Protein AF-A0A8H7E501-F1 (afdb_monomer)

Solvent-accessible surface area (backbone atoms only — not comparable to full-atom values): 10095 Å² total; per-residue (Å²): 112,70,67,60,55,50,52,52,50,52,52,52,52,52,50,51,56,67,77,44,77,88,58,96,78,84,84,88,79,80,85,79,79,58,96,51,100,86,39,60,96,43,70,67,56,46,52,52,51,50,52,51,56,36,49,76,68,72,47,93,68,91,83,81,90,66,95,44,80,84,51,42,66,57,53,50,50,54,52,53,62,69,65,46,71,78,69,69,80,71,78,74,58,55,73,66,29,55,49,50,15,56,74,25,37,36,88,80,77,46,54,47,52,74,65,56,17,48,54,48,50,74,75,28,95,40,73,65,56,45,55,54,22,55,75,33,75,71,30,44,55,51,40,54,73,76,38,58,65,68,62,33,48,37,32,31,48,37,70,65,65,72,67,82,128

Mean predicted aligned error: 17.43 Å

pLDDT: mean 75.04, std 12.48, range [37.69, 91.38]

Organism: NCBI:txid364733

Secondary structure (DSSP, 8-state):
-HHHHHHHHHHHHHHHHHHTTTS-----------SSTTS-SSHHHHHHHHHHHHHHTT--------SSGGGHHHHHHHHHHHHS----------HHHHHHHHTT-PTTT-PPPHHHHHHHHHH-SSHHHHHHHTTSHHHHHHHHHHS-HHHHHHHHHHHHH----

Structure (mmCIF, N/CA/C/O backbone):
data_AF-A0A8H7E501-F1
#
_entry.id   AF-A0A8H7E501-F1
#
loop_
_atom_site.group_PDB
_atom_site.id
_atom_site.type_symbol
_atom_site.label_atom_id
_atom_site.label_alt_id
_atom_site.label_comp_id
_atom_site.label_asym_id
_atom_site.label_entity_id
_atom_site.label_seq_id
_atom_site.pdbx_PDB_ins_code
_atom_site.Cartn_x
_atom_site.Cartn_y
_atom_site.Cartn_z
_atom_site.occupancy
_atom_site.B_iso_or_equiv
_atom_site.auth_seq_id
_atom_site.auth_comp_id
_atom_site.auth_asym_id
_atom_site.auth_atom_id
_atom_site.pdbx_PDB_model_num
ATOM 1 N N . MET A 1 1 ? 24.708 -9.394 -32.533 1.00 51.06 1 MET A N 1
ATOM 2 C CA . MET A 1 1 ? 25.290 -9.504 -31.175 1.00 51.06 1 MET A CA 1
ATOM 3 C C . MET A 1 1 ? 24.328 -8.928 -30.141 1.00 51.06 1 MET A C 1
ATOM 5 O O . MET A 1 1 ? 23.917 -9.674 -29.268 1.00 51.06 1 MET A O 1
ATOM 9 N N . VAL A 1 2 ? 23.849 -7.694 -30.341 1.00 61.75 2 VAL A N 1
ATOM 10 C CA . VAL A 1 2 ? 22.847 -7.016 -29.487 1.00 61.75 2 VAL A CA 1
ATOM 11 C C . VAL A 1 2 ? 21.556 -7.826 -29.260 1.00 61.75 2 VAL A C 1
ATOM 13 O O . VAL A 1 2 ? 21.086 -7.927 -28.133 1.00 61.75 2 VAL A O 1
ATOM 16 N N . GLU A 1 3 ? 20.998 -8.475 -30.290 1.00 63.66 3 GLU A N 1
ATOM 17 C CA . GLU A 1 3 ? 19.767 -9.279 -30.136 1.00 63.66 3 GLU A 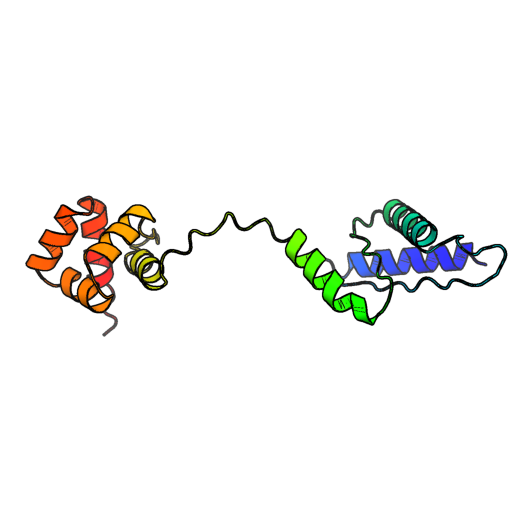CA 1
ATOM 18 C C . GLU A 1 3 ? 19.945 -10.519 -29.246 1.00 63.66 3 GLU A C 1
ATOM 20 O O . GLU A 1 3 ? 19.039 -10.881 -28.495 1.00 63.66 3 GLU A O 1
ATOM 25 N N . ALA A 1 4 ? 21.118 -11.159 -29.295 1.00 66.19 4 ALA A N 1
ATOM 26 C CA . ALA A 1 4 ? 21.410 -12.330 -28.470 1.00 66.19 4 ALA A CA 1
ATOM 27 C C . ALA A 1 4 ? 21.560 -11.939 -26.990 1.00 66.19 4 ALA A C 1
ATOM 29 O O . ALA A 1 4 ? 21.036 -12.624 -26.114 1.00 66.19 4 ALA A O 1
ATOM 30 N N . GLU A 1 5 ? 22.204 -10.801 -26.717 1.00 72.56 5 GLU A N 1
ATOM 31 C CA . GLU A 1 5 ? 22.353 -10.239 -25.367 1.00 72.56 5 GLU A CA 1
ATOM 32 C C . GLU A 1 5 ? 21.012 -9.770 -24.783 1.00 72.56 5 GLU A C 1
ATOM 34 O O . GLU A 1 5 ? 20.724 -9.993 -23.602 1.00 72.56 5 GLU A O 1
ATOM 39 N N . LEU A 1 6 ? 20.149 -9.179 -25.618 1.00 75.38 6 LEU A N 1
ATOM 40 C CA . LEU A 1 6 ? 18.791 -8.806 -25.228 1.00 75.38 6 LEU A CA 1
ATOM 41 C C . LEU A 1 6 ? 17.950 -10.047 -24.899 1.00 75.38 6 LEU A C 1
ATOM 43 O O . LEU A 1 6 ? 17.238 -10.057 -23.894 1.00 75.38 6 LEU A O 1
ATOM 47 N N . SER A 1 7 ? 18.051 -11.104 -25.710 1.00 78.94 7 SER A N 1
ATOM 48 C CA . SER A 1 7 ? 17.345 -12.368 -25.476 1.00 78.94 7 SER A CA 1
ATOM 49 C C . SER A 1 7 ? 17.788 -13.049 -24.177 1.00 78.94 7 SER A C 1
ATOM 51 O O . SER A 1 7 ? 16.938 -13.520 -23.419 1.00 78.94 7 SER A O 1
ATOM 53 N N . ASP A 1 8 ? 19.092 -13.080 -23.889 1.00 81.75 8 ASP A N 1
ATOM 54 C CA . ASP A 1 8 ? 19.619 -13.624 -22.630 1.00 81.75 8 ASP A CA 1
ATOM 55 C C . ASP A 1 8 ? 19.133 -12.810 -21.421 1.00 81.75 8 ASP A C 1
ATOM 57 O O . ASP A 1 8 ? 18.640 -13.357 -20.432 1.00 81.75 8 ASP A O 1
ATOM 61 N N . THR A 1 9 ? 19.162 -11.480 -21.531 1.00 81.31 9 THR A N 1
ATOM 62 C CA . THR A 1 9 ? 18.675 -10.580 -20.478 1.00 81.31 9 THR A CA 1
ATOM 63 C C . THR A 1 9 ? 17.183 -10.786 -20.206 1.00 81.31 9 THR A C 1
ATOM 65 O O . THR A 1 9 ? 16.785 -10.910 -19.045 1.00 81.31 9 THR A O 1
ATOM 68 N N . LYS A 1 10 ? 16.358 -10.900 -21.256 1.00 82.75 10 LYS A N 1
ATOM 69 C CA . LYS A 1 10 ? 14.926 -11.222 -21.141 1.00 82.75 10 LYS A CA 1
ATOM 70 C C . LYS A 1 10 ? 14.716 -12.539 -20.381 1.00 82.75 10 LYS A C 1
ATOM 72 O O . LYS A 1 10 ? 13.960 -12.561 -19.407 1.00 82.75 10 LYS A O 1
ATOM 77 N N . ALA A 1 11 ? 15.440 -13.598 -20.752 1.00 82.25 11 ALA A N 1
ATOM 78 C CA . ALA A 1 11 ? 15.344 -14.904 -20.098 1.00 82.25 11 ALA A CA 1
ATOM 79 C C . ALA A 1 11 ? 15.739 -14.847 -18.611 1.00 82.25 11 ALA A C 1
ATOM 81 O O . ALA A 1 11 ? 15.062 -15.429 -17.760 1.00 82.25 11 ALA A O 1
ATOM 82 N N . ARG A 1 12 ? 16.792 -14.094 -18.270 1.00 82.00 12 ARG A N 1
ATOM 83 C CA . ARG A 1 12 ? 17.243 -13.905 -16.882 1.00 82.00 12 ARG A CA 1
ATOM 84 C C . ARG A 1 12 ? 16.207 -13.185 -16.021 1.00 82.00 12 ARG A C 1
ATOM 86 O O . ARG A 1 12 ? 15.974 -13.604 -14.888 1.00 82.00 12 ARG A O 1
ATOM 93 N N . ILE A 1 13 ? 15.565 -12.138 -16.545 1.00 82.19 13 ILE A N 1
ATOM 94 C CA . ILE A 1 13 ? 14.516 -11.403 -15.820 1.00 82.19 13 ILE A CA 1
ATOM 95 C C . ILE A 1 13 ? 13.280 -12.294 -15.630 1.00 82.19 13 ILE A C 1
ATOM 97 O O . ILE A 1 13 ? 12.762 -12.383 -14.516 1.00 82.19 13 ILE A O 1
ATOM 101 N N . GLN A 1 14 ? 12.842 -13.010 -16.671 1.00 82.00 14 GLN A N 1
ATOM 102 C CA . GLN A 1 14 ? 11.726 -13.959 -16.566 1.00 82.00 14 GLN A CA 1
ATOM 103 C C . GLN A 1 14 ? 11.999 -15.046 -15.524 1.00 82.00 14 GLN A C 1
ATOM 105 O O . GLN A 1 14 ? 11.141 -15.332 -14.687 1.00 82.00 14 GLN A O 1
ATOM 110 N N . HIS A 1 15 ? 13.205 -15.618 -15.534 1.00 82.94 15 HIS A N 1
ATOM 111 C CA . HIS A 1 15 ? 13.614 -16.615 -14.552 1.00 82.94 15 HIS A CA 1
ATOM 112 C C . HIS A 1 15 ? 13.607 -16.045 -13.127 1.00 82.94 15 HIS A C 1
ATOM 114 O O . HIS A 1 15 ? 13.049 -16.666 -12.222 1.00 82.94 15 HIS A O 1
ATOM 120 N N . PHE A 1 16 ? 14.161 -14.845 -12.929 1.00 82.38 16 PHE A N 1
ATOM 121 C CA . PHE A 1 16 ? 14.170 -14.177 -11.628 1.00 82.38 16 PHE A CA 1
ATOM 122 C C . PHE A 1 16 ? 12.751 -13.979 -11.080 1.00 82.38 16 PHE A C 1
ATOM 124 O O . PHE A 1 16 ? 12.472 -14.381 -9.951 1.00 82.38 16 PHE A O 1
ATOM 131 N N . VAL A 1 17 ? 11.836 -13.436 -11.890 1.00 78.38 17 VAL A N 1
ATOM 132 C CA . VAL A 1 17 ? 10.437 -13.213 -11.488 1.00 78.38 17 VAL A CA 1
ATOM 133 C C . VAL A 1 17 ? 9.715 -14.535 -11.201 1.00 78.38 17 VAL A C 1
ATOM 135 O O . VAL A 1 17 ? 8.964 -14.626 -10.231 1.00 78.38 17 VAL A O 1
ATOM 138 N N . ALA A 1 18 ? 9.965 -15.584 -11.991 1.00 78.69 18 ALA A N 1
ATOM 139 C CA . ALA A 1 18 ? 9.334 -16.890 -11.802 1.00 78.69 18 ALA A CA 1
ATOM 140 C C . ALA A 1 18 ? 9.766 -17.589 -10.501 1.00 78.69 18 ALA A C 1
ATOM 142 O O . ALA A 1 18 ? 8.930 -18.201 -9.837 1.00 78.69 18 ALA A O 1
ATOM 143 N N . VAL A 1 19 ? 11.047 -17.489 -10.130 1.00 80.00 19 VAL A N 1
ATOM 144 C CA . VAL A 1 19 ? 11.613 -18.127 -8.925 1.00 80.00 19 VAL A CA 1
ATOM 145 C C . VAL A 1 1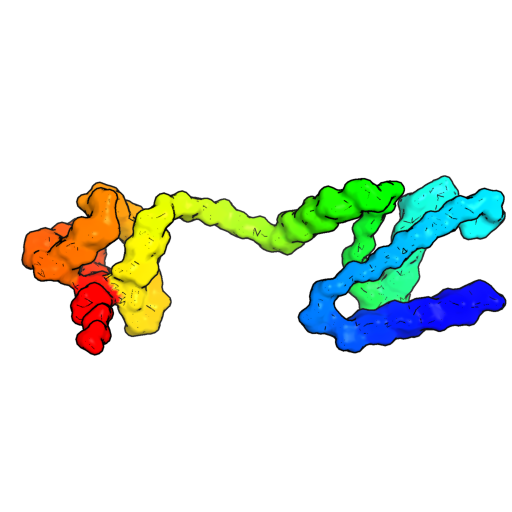9 ? 11.220 -17.391 -7.642 1.00 80.00 19 VAL A C 1
ATOM 147 O O . VAL A 1 19 ? 11.186 -17.986 -6.567 1.00 80.00 19 VAL A O 1
ATOM 150 N N . LYS A 1 20 ? 10.929 -16.093 -7.731 1.00 74.94 20 LYS A N 1
ATOM 151 C CA . LYS A 1 20 ? 10.827 -15.199 -6.574 1.00 74.94 20 LYS A CA 1
ATOM 152 C C . LYS A 1 20 ? 9.418 -14.675 -6.275 1.00 74.94 20 LYS A C 1
ATOM 154 O O . LYS A 1 20 ? 9.267 -13.647 -5.624 1.00 74.94 20 LYS A O 1
ATOM 159 N N . LYS A 1 21 ? 8.384 -15.404 -6.704 1.00 63.56 21 LYS A N 1
ATOM 160 C CA . LYS A 1 21 ? 6.966 -14.997 -6.622 1.00 63.56 21 LYS A CA 1
ATOM 161 C C . LYS A 1 21 ? 6.453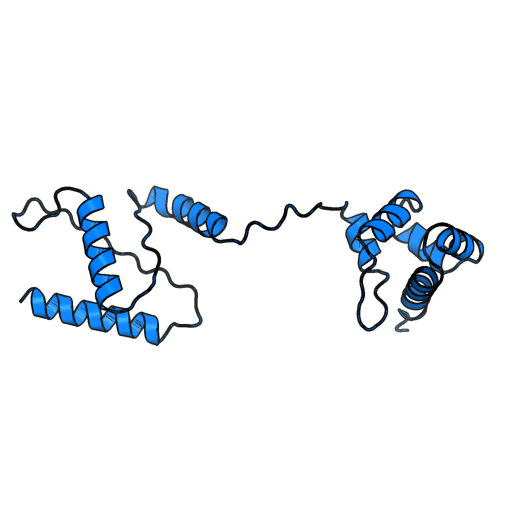 -14.575 -5.235 1.00 63.56 21 LYS A C 1
ATOM 163 O O . LYS A 1 21 ? 5.451 -13.875 -5.175 1.00 63.56 21 LYS A O 1
ATOM 168 N N . GLU A 1 22 ? 7.103 -14.984 -4.147 1.00 60.75 22 GLU A N 1
ATOM 169 C CA . GLU A 1 22 ? 6.604 -14.796 -2.771 1.00 60.75 22 GLU A CA 1
ATOM 170 C C . GLU A 1 22 ? 7.350 -13.718 -1.966 1.00 60.75 22 GLU A C 1
ATOM 172 O O . GLU A 1 22 ? 7.071 -13.515 -0.787 1.00 60.75 22 GLU A O 1
ATOM 177 N N . GLN A 1 23 ? 8.309 -13.016 -2.571 1.00 65.06 23 GLN A N 1
ATOM 178 C CA . GLN A 1 23 ? 9.140 -12.025 -1.886 1.00 65.06 23 GLN A CA 1
ATOM 179 C C . GLN A 1 23 ? 9.060 -10.660 -2.582 1.00 65.06 23 GLN A C 1
ATOM 181 O O . GLN A 1 23 ? 8.989 -10.562 -3.808 1.00 65.06 23 GLN A O 1
ATOM 186 N N . HIS A 1 24 ? 9.099 -9.581 -1.795 1.00 71.31 24 HIS A N 1
ATOM 187 C CA . HIS A 1 24 ? 9.188 -8.225 -2.333 1.00 71.31 24 HIS A CA 1
ATOM 188 C C . HIS A 1 24 ? 10.592 -7.989 -2.898 1.00 71.31 24 HIS A C 1
ATOM 190 O O . HIS A 1 24 ? 11.571 -7.925 -2.153 1.00 71.31 24 HIS A O 1
ATOM 196 N N . HIS A 1 25 ? 10.688 -7.850 -4.219 1.00 72.38 25 HIS A N 1
ATOM 197 C CA . HIS A 1 25 ? 11.946 -7.593 -4.910 1.00 72.38 25 HIS A CA 1
ATOM 198 C C . HIS A 1 25 ? 11.881 -6.323 -5.740 1.00 72.38 25 HIS A C 1
ATOM 200 O O . HIS A 1 25 ? 10.868 -6.018 -6.364 1.00 72.38 25 HIS A O 1
ATOM 206 N N . VAL A 1 26 ? 13.009 -5.622 -5.778 1.00 76.38 26 VAL A N 1
ATOM 207 C CA . VAL A 1 26 ? 13.224 -4.465 -6.641 1.00 76.38 26 VAL A CA 1
ATOM 208 C C . VAL A 1 26 ? 14.330 -4.826 -7.623 1.00 76.38 26 VAL A C 1
ATOM 210 O O . VAL A 1 26 ? 15.403 -5.271 -7.215 1.00 76.38 26 VAL A O 1
ATOM 213 N N . ILE A 1 27 ? 14.058 -4.653 -8.916 1.00 77.19 27 ILE A N 1
ATOM 214 C CA . ILE A 1 27 ? 15.071 -4.738 -9.967 1.00 77.19 27 ILE A CA 1
ATOM 215 C C . ILE A 1 27 ? 15.443 -3.306 -10.337 1.00 77.19 27 ILE A C 1
ATOM 217 O O . ILE A 1 27 ? 14.605 -2.556 -10.833 1.00 77.19 27 ILE A O 1
ATOM 221 N N . THR A 1 28 ? 16.698 -2.934 -10.100 1.00 77.94 28 THR A N 1
ATOM 222 C CA . THR A 1 28 ? 17.218 -1.622 -10.490 1.00 77.94 28 THR A CA 1
ATOM 223 C C . THR A 1 28 ? 17.898 -1.732 -11.845 1.00 77.94 28 THR A C 1
ATOM 225 O O . THR A 1 28 ? 18.840 -2.506 -12.011 1.00 77.94 28 THR A O 1
ATOM 228 N N . LEU A 1 29 ? 17.435 -0.937 -12.806 1.00 77.56 29 LEU A N 1
ATOM 229 C CA . LEU A 1 29 ? 18.023 -0.825 -14.136 1.00 77.56 29 LEU A CA 1
ATOM 230 C C . LEU A 1 29 ? 18.583 0.584 -14.299 1.00 77.56 29 LEU A C 1
ATOM 232 O O . LEU A 1 29 ? 17.888 1.566 -14.049 1.00 77.56 29 LEU A O 1
ATOM 236 N N . ILE A 1 30 ? 19.851 0.674 -14.689 1.00 75.56 30 ILE A N 1
ATOM 237 C CA . ILE A 1 30 ? 20.535 1.950 -14.892 1.00 75.56 30 ILE A CA 1
ATOM 238 C C . ILE A 1 30 ? 20.525 2.234 -16.385 1.00 75.56 30 ILE A C 1
ATOM 240 O O . ILE A 1 30 ? 21.101 1.476 -17.168 1.00 75.56 30 ILE A O 1
ATOM 244 N N . LEU A 1 31 ? 19.871 3.325 -16.776 1.00 73.62 31 LEU A N 1
ATOM 245 C CA . LEU A 1 31 ? 19.906 3.780 -18.155 1.00 73.62 31 LEU A CA 1
ATOM 246 C C . LEU A 1 31 ? 21.273 4.405 -18.431 1.00 73.62 31 LEU A C 1
ATOM 248 O O . LEU A 1 31 ? 21.603 5.466 -17.902 1.00 73.62 31 LEU A O 1
ATOM 252 N N . LYS A 1 32 ? 22.071 3.742 -19.264 1.00 69.56 32 LYS A N 1
ATOM 253 C CA . LYS A 1 32 ? 23.299 4.328 -19.789 1.00 69.56 32 LYS A CA 1
ATOM 254 C C . LYS A 1 32 ? 22.918 5.250 -20.947 1.00 69.56 32 LYS A C 1
ATOM 256 O O . LYS A 1 32 ? 22.493 4.775 -21.994 1.00 69.56 32 LYS A O 1
ATOM 261 N N . VAL A 1 33 ? 23.036 6.558 -20.744 1.00 62.94 33 VAL A N 1
ATOM 262 C CA . VAL A 1 33 ? 22.933 7.536 -21.833 1.00 62.94 33 VAL A CA 1
ATOM 263 C C . VAL A 1 33 ? 24.339 7.701 -22.398 1.00 62.94 33 VAL A C 1
ATOM 265 O O . VAL A 1 33 ? 25.147 8.453 -21.858 1.00 62.94 33 VAL A O 1
ATOM 268 N N . GLU A 1 34 ? 24.674 6.919 -23.420 1.00 60.81 34 GLU A N 1
ATOM 269 C CA . GLU A 1 34 ? 25.829 7.239 -24.262 1.00 60.81 34 GLU A CA 1
ATOM 270 C C . GLU A 1 34 ? 25.440 8.355 -25.245 1.00 60.81 34 GLU A C 1
ATOM 272 O O . GLU A 1 34 ? 24.268 8.686 -25.395 1.00 60.81 34 GLU A O 1
ATOM 277 N N . HIS A 1 35 ? 26.421 9.006 -25.866 1.00 55.19 35 HIS A N 1
ATOM 278 C CA . HIS A 1 35 ? 26.188 9.963 -26.955 1.00 55.19 35 HIS A CA 1
ATOM 279 C C . HIS A 1 35 ? 26.397 9.279 -28.319 1.00 55.19 35 HIS A C 1
ATOM 281 O O . HIS A 1 35 ? 26.957 9.875 -29.233 1.00 55.19 35 HIS A O 1
ATOM 287 N N . ASP A 1 36 ? 25.967 8.022 -28.446 1.00 56.38 36 ASP A N 1
ATOM 288 C CA . ASP A 1 36 ? 26.035 7.254 -29.695 1.00 56.38 36 ASP A CA 1
ATOM 289 C C . ASP A 1 36 ? 24.697 7.289 -30.451 1.00 56.38 36 ASP A C 1
ATOM 291 O O . ASP A 1 36 ? 23.646 7.562 -29.868 1.00 56.38 36 ASP A O 1
ATOM 295 N N . GLU A 1 37 ? 24.713 6.948 -31.744 1.00 56.53 37 GLU A N 1
ATOM 296 C CA . GLU A 1 37 ? 23.537 6.911 -32.642 1.00 56.53 37 GLU A CA 1
ATOM 297 C C . GLU A 1 37 ? 22.408 5.954 -32.189 1.00 56.53 37 GLU A C 1
ATOM 299 O O . GLU A 1 37 ? 21.328 5.939 -32.776 1.00 56.53 37 GLU A O 1
ATOM 304 N N . HIS A 1 38 ? 22.634 5.146 -31.149 1.00 58.44 38 HIS A N 1
ATOM 305 C CA . HIS A 1 38 ? 21.660 4.206 -30.572 1.00 58.44 38 HIS A CA 1
ATOM 306 C C . HIS A 1 38 ? 21.168 4.616 -29.180 1.00 58.44 38 HIS A C 1
ATOM 308 O O . HIS A 1 38 ? 20.593 3.809 -28.450 1.00 58.44 38 HIS A O 1
ATOM 314 N N . SER A 1 39 ? 21.408 5.866 -28.802 1.00 65.75 39 SER A N 1
ATOM 315 C CA . SER A 1 39 ? 21.062 6.378 -27.482 1.00 65.75 39 SER A CA 1
ATOM 316 C C . SER A 1 39 ? 19.658 6.965 -27.484 1.00 65.75 39 SER A C 1
ATOM 318 O O . SER A 1 39 ? 19.231 7.598 -28.448 1.00 65.75 39 SER A O 1
ATOM 320 N N . PHE A 1 40 ? 18.936 6.773 -26.383 1.00 70.88 40 PHE A N 1
ATOM 321 C CA . PHE A 1 40 ? 17.630 7.395 -26.197 1.00 70.88 40 PHE A CA 1
ATOM 322 C C . PHE A 1 40 ? 17.772 8.916 -26.116 1.00 70.88 40 PHE A C 1
ATOM 324 O O . PHE A 1 40 ? 18.689 9.425 -25.467 1.00 70.88 40 PHE A O 1
ATOM 331 N N . SER A 1 41 ? 16.841 9.649 -26.730 1.00 69.44 41 SER A N 1
ATOM 332 C CA . SER A 1 41 ? 16.872 11.116 -26.756 1.00 69.44 41 SER A CA 1
ATOM 333 C C . SER A 1 41 ? 16.700 11.737 -25.366 1.00 69.44 41 SER A C 1
ATOM 335 O O . SER A 1 41 ? 17.132 12.863 -25.120 1.00 69.44 41 SER A O 1
ATOM 337 N N . ASN A 1 42 ? 16.067 11.006 -24.444 1.00 72.00 42 ASN A N 1
ATOM 338 C CA . ASN A 1 42 ? 15.955 11.339 -23.030 1.00 72.00 42 ASN A CA 1
ATOM 339 C C . ASN A 1 42 ? 15.607 10.085 -22.200 1.00 72.00 42 ASN A C 1
ATOM 341 O O . ASN A 1 42 ? 15.269 9.027 -22.734 1.00 72.00 42 ASN A O 1
ATOM 345 N N . GLY A 1 43 ? 15.650 10.216 -20.869 1.00 73.25 43 GLY A N 1
ATOM 346 C CA . GLY A 1 43 ? 15.345 9.112 -19.956 1.00 73.25 43 GLY A CA 1
ATOM 347 C C . GLY A 1 43 ? 13.930 8.541 -20.099 1.00 73.25 43 GLY A C 1
ATOM 348 O O . GLY A 1 43 ? 13.751 7.333 -19.973 1.00 73.25 43 GLY A O 1
ATOM 349 N N . LEU A 1 44 ? 12.934 9.376 -20.416 1.00 75.81 44 LEU A N 1
ATOM 350 C CA . LEU A 1 44 ? 11.540 8.951 -20.580 1.00 75.81 44 LEU A CA 1
ATOM 351 C C . LEU A 1 44 ? 11.373 7.984 -21.758 1.00 75.81 44 LEU A C 1
ATOM 353 O O . LEU A 1 44 ? 10.649 6.995 -21.640 1.00 75.81 44 LEU A O 1
ATOM 357 N N . GLU A 1 45 ? 12.065 8.230 -22.868 1.00 80.06 45 GLU A N 1
ATOM 358 C CA . GLU A 1 45 ? 12.074 7.323 -24.018 1.00 80.06 45 GLU A CA 1
ATOM 359 C C . GLU A 1 45 ? 12.687 5.964 -23.645 1.00 80.06 45 GLU A C 1
ATOM 361 O O . GLU A 1 45 ? 12.090 4.921 -23.918 1.00 80.06 45 GLU A O 1
ATOM 366 N N . GLY A 1 46 ? 13.808 5.973 -22.914 1.00 79.69 46 GLY A N 1
ATOM 367 C CA . GLY A 1 46 ? 14.436 4.754 -22.397 1.00 79.69 46 GLY A CA 1
ATOM 368 C C . GLY A 1 46 ? 13.526 3.959 -21.454 1.00 79.69 46 GLY A C 1
ATOM 369 O O . GLY A 1 46 ? 13.399 2.741 -21.592 1.00 79.69 46 GLY A O 1
ATOM 370 N N . PHE A 1 47 ? 12.832 4.632 -20.530 1.00 80.00 47 PHE A N 1
ATOM 371 C CA . PHE A 1 47 ? 11.881 3.980 -19.621 1.00 80.00 47 PHE A CA 1
ATOM 372 C C . PHE A 1 47 ? 10.656 3.420 -20.353 1.00 80.00 47 PHE A C 1
ATOM 374 O O . PHE A 1 47 ? 10.207 2.319 -20.037 1.00 80.00 47 PHE A O 1
ATOM 381 N N . THR A 1 48 ? 10.145 4.128 -21.362 1.00 81.50 48 THR A N 1
ATOM 382 C CA . THR A 1 48 ? 9.004 3.670 -22.174 1.00 81.50 48 THR A CA 1
ATOM 383 C C . THR A 1 48 ? 9.372 2.434 -22.995 1.00 81.50 48 THR A C 1
ATOM 385 O O . THR A 1 48 ? 8.606 1.468 -23.068 1.00 81.50 48 THR A O 1
ATOM 388 N N . HIS A 1 49 ? 10.575 2.425 -23.573 1.00 83.75 49 HIS A N 1
ATOM 389 C CA . HIS A 1 49 ? 11.091 1.266 -24.290 1.00 83.75 49 HIS A CA 1
ATOM 390 C C . HIS A 1 49 ? 11.259 0.060 -23.356 1.00 83.75 49 HIS A C 1
ATOM 392 O O . HIS A 1 49 ? 10.786 -1.034 -23.663 1.00 83.75 49 HIS A O 1
ATOM 398 N N . LEU A 1 50 ? 11.837 0.268 -22.169 1.00 82.38 50 LEU A N 1
ATOM 399 C CA . LEU A 1 50 ? 11.947 -0.767 -21.142 1.00 82.38 50 LEU A CA 1
ATOM 400 C C . LEU A 1 50 ? 10.575 -1.330 -20.742 1.00 82.38 50 LEU A C 1
ATOM 402 O O . LEU A 1 50 ? 10.414 -2.545 -20.650 1.00 82.38 50 LEU A O 1
ATOM 406 N N . GLN A 1 51 ? 9.579 -0.471 -20.530 1.00 84.06 51 GLN A N 1
ATOM 407 C CA . GLN A 1 51 ? 8.232 -0.905 -20.167 1.00 84.06 51 GLN A CA 1
ATOM 408 C C . GLN A 1 51 ? 7.588 -1.757 -21.270 1.00 84.06 51 GLN A C 1
ATOM 410 O O . GLN A 1 51 ? 6.951 -2.766 -20.972 1.00 84.06 51 GLN A O 1
ATOM 415 N N . THR A 1 52 ? 7.821 -1.406 -22.537 1.00 85.00 52 THR A N 1
ATOM 416 C CA . THR A 1 52 ? 7.378 -2.206 -23.690 1.00 85.00 52 THR A CA 1
ATOM 417 C C . THR A 1 52 ? 8.045 -3.584 -23.690 1.00 85.00 52 THR A C 1
ATOM 419 O O . THR A 1 52 ? 7.360 -4.599 -23.787 1.00 85.00 52 THR A O 1
ATOM 422 N N . LEU A 1 53 ? 9.365 -3.641 -23.482 1.00 85.62 53 LEU A N 1
ATOM 423 C CA . LEU A 1 53 ? 10.113 -4.901 -23.421 1.00 85.62 53 LEU A CA 1
ATOM 424 C C . LEU A 1 53 ? 9.655 -5.808 -22.272 1.00 85.62 53 LEU A C 1
ATOM 426 O O . LEU A 1 53 ? 9.576 -7.020 -22.459 1.00 85.62 53 LEU A O 1
ATOM 430 N N . LEU A 1 54 ? 9.364 -5.245 -21.094 1.00 84.88 54 LEU A N 1
ATOM 431 C CA . LEU A 1 54 ? 8.845 -5.993 -19.942 1.00 84.88 54 LEU A CA 1
ATOM 432 C C . LEU A 1 54 ? 7.443 -6.554 -20.218 1.00 84.88 54 LEU A C 1
ATOM 434 O O . LEU A 1 54 ? 7.149 -7.697 -19.858 1.00 84.88 54 LEU A O 1
ATOM 438 N N . PHE A 1 55 ? 6.605 -5.780 -20.909 1.00 84.81 55 PHE A N 1
ATOM 439 C CA . PHE A 1 55 ? 5.276 -6.217 -21.321 1.00 84.81 55 PHE A CA 1
ATOM 440 C C . PHE A 1 55 ? 5.338 -7.377 -22.326 1.00 84.81 55 PHE A C 1
ATOM 442 O O . PHE A 1 55 ? 4.640 -8.373 -22.144 1.00 84.81 55 PHE A O 1
ATOM 449 N N . GLU A 1 56 ? 6.227 -7.314 -23.325 1.00 86.50 56 GLU A N 1
ATOM 450 C CA . GLU A 1 56 ? 6.442 -8.398 -24.303 1.00 86.50 56 GLU A CA 1
ATOM 451 C C . GLU A 1 56 ? 6.787 -9.743 -23.649 1.00 86.50 56 GLU A C 1
ATOM 453 O O . GLU A 1 56 ? 6.425 -10.802 -24.160 1.00 86.50 56 GLU A O 1
ATOM 458 N N . ILE A 1 57 ? 7.491 -9.713 -22.514 1.00 84.12 57 ILE A N 1
ATOM 459 C CA . ILE A 1 57 ? 7.897 -10.915 -21.776 1.00 84.12 57 ILE A CA 1
ATOM 460 C C . ILE A 1 57 ? 6.907 -11.319 -20.675 1.00 84.12 57 ILE A C 1
ATOM 462 O O . ILE A 1 57 ? 7.237 -12.179 -19.855 1.00 84.12 57 ILE A O 1
ATOM 466 N N . ASN A 1 58 ? 5.693 -10.750 -20.689 1.00 83.31 58 ASN A N 1
ATOM 467 C CA . ASN A 1 58 ? 4.598 -10.982 -19.740 1.00 83.31 58 ASN A CA 1
ATOM 468 C C . ASN A 1 58 ? 4.952 -10.667 -18.279 1.00 83.31 58 ASN A C 1
ATOM 470 O O . ASN A 1 58 ? 4.460 -11.316 -17.353 1.00 83.31 58 ASN A O 1
ATOM 474 N N . ILE A 1 59 ? 5.806 -9.668 -18.054 1.00 81.69 59 ILE A N 1
ATOM 475 C CA . ILE A 1 59 ? 6.147 -9.211 -16.709 1.00 81.69 59 ILE A CA 1
ATOM 476 C C . ILE A 1 59 ? 5.343 -7.952 -16.400 1.00 81.69 59 ILE A C 1
ATOM 478 O O . ILE A 1 59 ? 5.633 -6.862 -16.883 1.00 81.69 59 ILE A O 1
ATOM 482 N N . SER A 1 60 ? 4.329 -8.114 -15.551 1.00 72.56 60 SER A N 1
ATOM 483 C CA . SER A 1 60 ? 3.529 -7.011 -15.018 1.00 72.56 60 SER A CA 1
ATOM 484 C C . SER A 1 60 ? 4.176 -6.479 -13.740 1.00 72.56 60 SER A C 1
ATOM 486 O O . SER A 1 60 ? 3.694 -6.748 -12.639 1.00 72.56 60 SER A O 1
ATOM 488 N N . CYS A 1 61 ? 5.294 -5.760 -13.873 1.00 73.56 61 CYS A N 1
ATOM 489 C CA . CYS A 1 61 ? 5.892 -5.023 -12.763 1.00 73.56 61 CYS A CA 1
ATOM 490 C C . CYS A 1 61 ? 5.803 -3.502 -12.985 1.00 73.56 61 CYS A C 1
ATOM 492 O O . CYS A 1 61 ? 5.922 -3.025 -14.115 1.00 73.56 61 CYS A O 1
ATOM 494 N N . PRO A 1 62 ? 5.586 -2.727 -11.914 1.00 76.31 62 PRO A N 1
ATOM 495 C CA . PRO A 1 62 ? 5.624 -1.273 -11.973 1.00 76.31 62 PRO A CA 1
ATOM 496 C C . PRO A 1 62 ? 7.048 -0.793 -12.280 1.00 76.31 62 PRO A C 1
ATOM 498 O O . PRO A 1 62 ? 8.007 -1.212 -11.630 1.00 76.31 62 PRO A O 1
ATOM 501 N N . VAL A 1 63 ? 7.187 0.109 -13.251 1.00 81.25 63 VAL A N 1
ATOM 502 C CA . VAL A 1 63 ? 8.454 0.790 -13.541 1.00 81.25 63 VAL A CA 1
ATOM 503 C C . VAL A 1 63 ? 8.425 2.152 -12.856 1.00 81.25 63 VAL A C 1
ATOM 505 O O . VAL A 1 63 ? 7.591 2.993 -13.182 1.00 81.25 63 VAL A O 1
ATOM 508 N N . LEU A 1 64 ? 9.330 2.365 -11.899 1.00 83.31 64 LEU A N 1
ATOM 509 C CA . LEU A 1 64 ? 9.489 3.639 -11.200 1.00 83.31 64 LEU A CA 1
ATOM 510 C C . LEU A 1 64 ? 10.699 4.384 -11.788 1.00 83.31 64 LEU A C 1
ATOM 512 O O . LEU A 1 64 ? 11.832 3.959 -11.548 1.00 83.31 64 LEU A O 1
ATOM 516 N N . PRO A 1 65 ? 10.503 5.462 -12.568 1.00 82.69 65 PRO A N 1
ATOM 517 C CA . PRO A 1 65 ? 11.612 6.248 -13.090 1.00 82.69 65 PRO A CA 1
ATOM 518 C C . PRO A 1 65 ? 12.240 7.055 -11.952 1.00 82.69 65 PRO A C 1
ATOM 520 O O . PRO A 1 65 ? 11.582 7.889 -11.337 1.00 82.69 65 PRO A O 1
ATOM 523 N N . VAL A 1 66 ? 13.518 6.810 -11.670 1.00 82.94 66 VAL A N 1
ATOM 524 C CA . VAL A 1 66 ? 14.257 7.497 -10.605 1.00 82.94 66 VAL A CA 1
ATOM 525 C C . VAL A 1 66 ? 15.340 8.368 -11.250 1.00 82.94 66 VAL A C 1
ATOM 527 O O . VAL A 1 66 ? 16.221 7.815 -11.912 1.00 82.94 66 VAL A O 1
ATOM 530 N N . PRO A 1 67 ? 15.286 9.707 -11.105 1.00 78.25 67 PRO A N 1
ATOM 531 C CA . PRO A 1 67 ? 16.222 10.612 -11.776 1.00 78.25 67 PRO A CA 1
ATOM 532 C C . PRO A 1 67 ? 17.643 10.521 -11.209 1.00 78.25 67 PRO A C 1
ATOM 534 O O . PRO A 1 67 ? 18.616 10.666 -11.945 1.00 78.25 67 PRO A O 1
ATOM 537 N N . ASP A 1 68 ? 17.767 10.259 -9.908 1.00 79.69 68 ASP A N 1
ATOM 538 C CA . ASP A 1 68 ? 19.044 10.174 -9.207 1.00 79.69 68 ASP A CA 1
ATOM 539 C C . ASP A 1 68 ? 18.971 9.219 -8.006 1.00 79.69 68 ASP A C 1
ATOM 541 O O . ASP A 1 68 ? 17.913 9.004 -7.411 1.00 79.69 68 ASP A O 1
ATOM 545 N N . VAL A 1 69 ? 20.115 8.657 -7.611 1.00 82.56 69 VAL A N 1
ATOM 546 C CA . VAL A 1 69 ? 20.188 7.680 -6.509 1.00 82.56 69 VAL A CA 1
ATOM 547 C C . VAL A 1 69 ? 19.728 8.278 -5.173 1.00 82.56 69 VAL A C 1
ATOM 549 O O . VAL A 1 69 ? 19.144 7.560 -4.361 1.00 82.56 69 VAL A O 1
ATOM 552 N N . SER A 1 70 ? 19.935 9.578 -4.937 1.00 87.38 70 SER A N 1
ATOM 553 C CA . SER A 1 70 ? 19.474 10.246 -3.711 1.00 87.38 70 SER A CA 1
ATOM 554 C C . SER A 1 70 ? 17.946 10.261 -3.580 1.00 87.38 70 SER A C 1
ATOM 556 O O . SER A 1 70 ? 17.425 10.102 -2.474 1.00 87.38 70 SER A O 1
ATOM 558 N N . SER A 1 71 ? 17.221 10.375 -4.693 1.00 85.00 71 SER A N 1
ATOM 559 C CA . SER A 1 71 ? 15.756 10.396 -4.745 1.00 85.00 71 SER A CA 1
ATOM 560 C C . SER A 1 71 ? 15.110 9.013 -4.595 1.00 85.00 71 SER A C 1
ATOM 562 O O . SER A 1 71 ? 13.926 8.928 -4.263 1.00 85.00 71 SER A O 1
ATOM 564 N N . LEU A 1 72 ? 15.877 7.925 -4.760 1.00 84.62 72 LEU A N 1
ATOM 565 C CA . LEU A 1 72 ? 15.373 6.545 -4.739 1.00 84.62 72 LEU A CA 1
ATOM 566 C C . LEU A 1 72 ? 14.553 6.240 -3.480 1.00 84.62 72 LEU A C 1
ATOM 568 O O . LEU A 1 72 ? 13.463 5.679 -3.562 1.00 84.62 72 LEU A O 1
ATOM 572 N N . SER A 1 73 ? 15.071 6.619 -2.310 1.00 86.00 73 SER A N 1
ATOM 573 C CA . SER A 1 73 ? 14.408 6.327 -1.035 1.00 86.00 73 SER A CA 1
ATOM 574 C C . SER A 1 73 ? 13.074 7.062 -0.878 1.00 86.00 73 SER A C 1
ATOM 576 O O . SER A 1 73 ? 12.117 6.491 -0.356 1.00 86.00 73 SER A O 1
ATOM 578 N N . THR A 1 74 ? 12.998 8.307 -1.351 1.00 87.62 74 THR A N 1
ATOM 579 C CA . THR A 1 74 ? 11.787 9.132 -1.312 1.00 87.62 74 THR A CA 1
ATOM 580 C C . THR A 1 74 ? 10.743 8.581 -2.273 1.00 87.62 74 THR A C 1
ATOM 582 O O . THR A 1 74 ? 9.622 8.302 -1.860 1.00 87.62 74 THR A O 1
ATOM 585 N N . MET A 1 75 ? 11.145 8.306 -3.513 1.00 86.56 75 MET A N 1
ATOM 586 C CA . MET A 1 75 ? 10.268 7.782 -4.563 1.00 86.56 75 MET A CA 1
ATOM 587 C C . MET A 1 75 ? 9.703 6.402 -4.199 1.00 86.56 75 MET A C 1
ATOM 589 O O . MET A 1 75 ? 8.521 6.143 -4.404 1.00 86.56 75 MET A O 1
ATOM 593 N N . LEU A 1 76 ? 10.512 5.519 -3.598 1.00 86.50 76 LEU A N 1
ATOM 594 C CA . LEU A 1 76 ? 10.031 4.223 -3.106 1.00 86.50 76 LEU A CA 1
ATOM 595 C C . LEU A 1 76 ? 8.990 4.378 -1.993 1.00 86.50 76 LEU A C 1
ATOM 597 O O . LEU A 1 76 ? 7.996 3.656 -1.992 1.00 86.50 76 LEU A O 1
ATOM 601 N N . LYS A 1 77 ? 9.197 5.308 -1.053 1.00 85.94 77 LYS A N 1
ATOM 602 C CA . LYS A 1 77 ? 8.222 5.576 0.016 1.00 85.94 77 LYS A CA 1
ATOM 603 C C . LYS A 1 77 ? 6.908 6.098 -0.553 1.00 85.94 77 LYS A C 1
ATOM 605 O O . LYS A 1 77 ? 5.856 5.600 -0.175 1.00 85.94 77 LYS A O 1
ATOM 610 N N . GLU A 1 78 ? 6.966 7.064 -1.463 1.00 85.94 78 GLU A N 1
ATOM 611 C CA . GLU A 1 78 ? 5.779 7.619 -2.120 1.00 85.94 78 GLU A CA 1
ATOM 612 C C . GLU A 1 78 ? 5.023 6.554 -2.915 1.00 85.94 78 GLU A C 1
ATOM 614 O O . GLU A 1 78 ? 3.807 6.436 -2.781 1.00 85.94 78 GLU A O 1
ATOM 619 N N . TYR A 1 79 ? 5.748 5.722 -3.668 1.00 84.00 79 TYR A N 1
ATOM 620 C CA . TYR A 1 79 ? 5.178 4.603 -4.409 1.00 84.00 79 TYR A CA 1
ATOM 621 C C . TYR A 1 79 ? 4.456 3.621 -3.476 1.00 84.00 79 TYR A C 1
ATOM 623 O O . TYR A 1 79 ? 3.280 3.327 -3.677 1.00 84.00 79 TYR A O 1
ATOM 631 N N . LEU A 1 80 ? 5.120 3.161 -2.409 1.00 83.50 80 LEU A N 1
ATOM 632 C CA . LEU A 1 80 ? 4.526 2.235 -1.440 1.00 83.50 80 LEU A CA 1
ATOM 633 C C . LEU A 1 80 ? 3.310 2.839 -0.729 1.00 83.50 80 LEU A C 1
ATOM 635 O O . LEU A 1 80 ? 2.298 2.157 -0.583 1.00 83.50 80 LEU A O 1
ATOM 639 N N . ASN A 1 81 ? 3.380 4.114 -0.345 1.00 82.06 81 ASN A N 1
ATOM 640 C CA . ASN A 1 81 ? 2.259 4.823 0.270 1.00 82.06 81 ASN A CA 1
ATOM 641 C C . ASN A 1 81 ? 1.069 4.977 -0.691 1.00 82.06 81 ASN A C 1
ATOM 643 O O . ASN A 1 81 ? -0.071 4.969 -0.243 1.00 82.06 81 ASN A O 1
ATOM 647 N N . GLY A 1 82 ? 1.316 5.108 -1.999 1.00 74.94 82 GLY A N 1
ATOM 648 C CA . GLY A 1 82 ? 0.268 5.230 -3.017 1.00 74.94 82 GLY A CA 1
ATOM 649 C C . GLY A 1 82 ? -0.433 3.915 -3.382 1.00 74.94 82 GLY A C 1
ATOM 650 O O . GLY A 1 82 ? -1.541 3.950 -3.910 1.00 74.94 82 GLY A O 1
ATOM 651 N N . ILE A 1 83 ? 0.194 2.763 -3.118 1.00 71.25 83 ILE A N 1
ATOM 652 C CA . ILE A 1 83 ? -0.366 1.422 -3.405 1.00 71.25 83 ILE A CA 1
ATOM 653 C C . I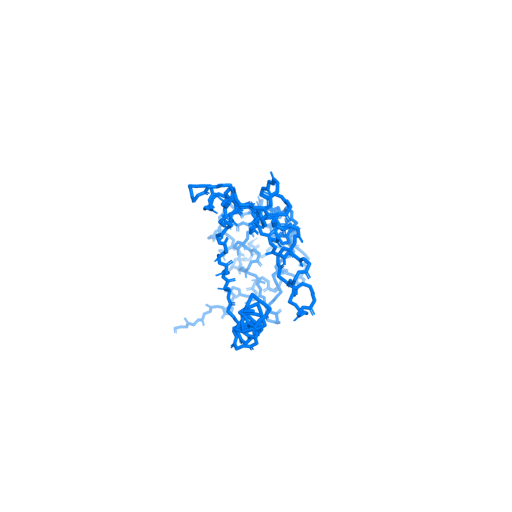LE A 1 83 ? -0.979 0.797 -2.166 1.00 71.25 83 ILE A C 1
ATOM 655 O O . ILE A 1 83 ? -1.798 -0.117 -2.287 1.00 71.25 83 ILE A O 1
ATOM 659 N N . GLN A 1 84 ? -0.588 1.261 -0.975 1.00 59.97 84 GLN A N 1
ATOM 660 C CA . GLN A 1 84 ? -1.361 0.942 0.209 1.00 59.97 84 GLN A CA 1
ATOM 661 C C . GLN A 1 84 ? -2.807 1.332 -0.101 1.00 59.97 84 GLN A C 1
ATOM 663 O O . GLN A 1 84 ? -3.046 2.481 -0.490 1.00 59.97 84 GLN A O 1
ATOM 668 N N . PRO A 1 85 ? -3.762 0.381 -0.018 1.00 52.53 85 PRO A N 1
ATOM 669 C CA . PRO A 1 85 ? -5.160 0.743 -0.143 1.00 52.53 85 PRO A CA 1
ATOM 670 C C . PRO A 1 85 ? -5.356 1.888 0.832 1.00 52.53 85 PRO A C 1
ATOM 672 O O . PRO A 1 85 ? -4.889 1.769 1.967 1.00 52.53 85 PRO A O 1
ATOM 675 N N . ALA A 1 86 ? -5.943 2.997 0.365 1.00 50.19 86 ALA A N 1
ATOM 676 C CA . ALA A 1 86 ? -6.312 4.094 1.239 1.00 50.19 86 ALA A CA 1
ATOM 677 C C . ALA A 1 86 ? -7.001 3.438 2.426 1.00 50.19 86 ALA A C 1
ATOM 679 O O . ALA A 1 86 ? -8.091 2.883 2.265 1.00 50.19 86 ALA A O 1
ATOM 680 N N . THR A 1 87 ? -6.316 3.375 3.569 1.00 46.62 87 THR A N 1
ATOM 681 C CA . THR A 1 87 ? -6.951 2.909 4.781 1.00 46.62 87 THR A CA 1
ATOM 682 C C . THR A 1 87 ? -8.115 3.875 4.901 1.00 46.62 87 THR A C 1
ATOM 684 O O . THR A 1 87 ? -7.865 5.089 4.930 1.00 46.62 87 THR A O 1
ATOM 687 N N . PRO A 1 88 ? -9.378 3.398 4.801 1.00 46.22 88 PRO A N 1
ATOM 688 C CA . PRO A 1 88 ? -10.513 4.285 5.002 1.00 46.22 88 PRO A CA 1
ATOM 689 C C . PRO A 1 88 ? -10.188 5.014 6.293 1.00 46.22 88 PRO A C 1
ATOM 691 O O . PRO A 1 88 ? -9.729 4.315 7.199 1.00 46.22 88 PRO A O 1
ATOM 694 N N . PRO A 1 89 ? -10.260 6.361 6.332 1.00 41.50 89 PRO A N 1
ATOM 695 C CA . PRO A 1 89 ? -9.717 7.138 7.433 1.00 41.50 89 PRO A CA 1
ATOM 696 C C . PRO A 1 89 ? -10.180 6.461 8.705 1.00 41.50 89 PRO A C 1
ATOM 698 O O . PRO A 1 89 ? -11.376 6.465 9.000 1.00 41.50 89 PRO A O 1
ATOM 701 N N . GLU A 1 90 ? -9.255 5.754 9.363 1.00 43.47 90 GLU A N 1
ATOM 702 C CA . GLU A 1 90 ? -9.585 5.070 10.591 1.00 43.47 90 GLU A CA 1
ATOM 703 C C . GLU A 1 90 ? -9.965 6.233 11.472 1.00 43.47 90 GLU A C 1
ATOM 705 O O . GLU A 1 90 ? -9.137 7.103 11.768 1.00 43.47 90 GLU A O 1
ATOM 710 N N . TYR A 1 91 ? -11.248 6.309 11.805 1.00 42.16 91 TYR A N 1
ATOM 711 C CA . TYR A 1 91 ? -11.676 7.109 12.920 1.00 42.16 91 TYR A CA 1
ATOM 712 C C . TYR A 1 91 ? -10.925 6.476 14.082 1.00 42.16 91 TYR A C 1
ATOM 714 O O . TYR A 1 91 ? -11.328 5.435 14.595 1.00 42.16 91 TYR A O 1
ATOM 722 N N . ARG A 1 92 ? -9.728 7.004 14.370 1.00 43.41 92 ARG A N 1
ATOM 723 C CA . ARG A 1 92 ? -8.888 6.556 15.465 1.00 43.41 92 ARG A CA 1
ATOM 724 C C . ARG A 1 92 ? -9.650 6.978 16.696 1.00 43.41 92 ARG A C 1
ATOM 726 O O . ARG A 1 92 ? -9.459 8.080 17.209 1.00 43.41 92 ARG A O 1
ATOM 733 N N . ALA A 1 93 ? -10.573 6.117 17.103 1.00 52.00 93 ALA A N 1
ATOM 734 C CA . ALA A 1 93 ? -11.149 6.189 18.415 1.00 52.00 93 ALA A CA 1
ATOM 735 C C . ALA A 1 93 ? -9.959 6.257 19.390 1.00 52.00 93 ALA A C 1
ATOM 737 O 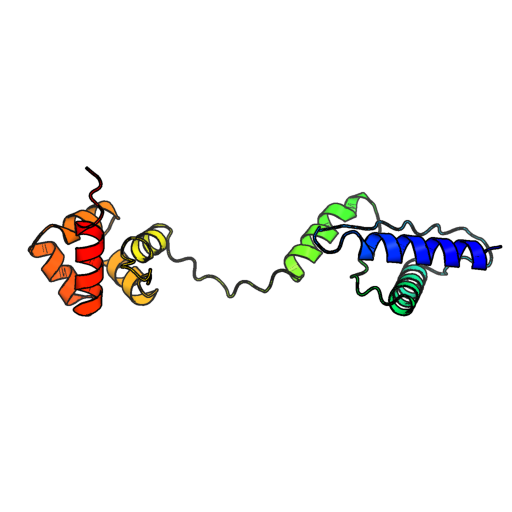O . ALA A 1 93 ? -8.915 5.637 19.124 1.00 52.00 93 ALA A O 1
ATOM 738 N N . PRO A 1 94 ? -10.043 7.078 20.446 1.00 59.00 94 PRO A N 1
ATOM 739 C CA . PRO A 1 94 ? -9.004 7.160 21.462 1.00 59.00 94 PRO A CA 1
ATOM 740 C C . PRO A 1 94 ? -8.491 5.760 21.823 1.00 59.00 94 PRO A C 1
ATOM 742 O O . PRO A 1 94 ? -9.262 4.804 21.841 1.00 59.00 94 PRO A O 1
ATOM 745 N N . VAL A 1 95 ? -7.193 5.614 22.111 1.00 58.56 95 VAL A N 1
ATOM 746 C CA . VAL A 1 95 ? -6.572 4.309 22.446 1.00 58.56 95 VAL A CA 1
ATOM 747 C C . VAL A 1 95 ? -7.396 3.538 23.491 1.00 58.56 95 VAL A C 1
ATOM 749 O O . VAL A 1 95 ? -7.530 2.322 23.404 1.00 58.56 95 VAL A O 1
ATOM 752 N N . VAL A 1 96 ? -8.014 4.269 24.421 1.00 60.94 96 VAL A N 1
ATOM 753 C CA . VAL A 1 96 ? -8.933 3.760 25.446 1.00 60.94 96 VAL A CA 1
ATOM 754 C C . VAL A 1 96 ? -10.175 3.096 24.840 1.00 60.94 96 VAL A C 1
ATOM 756 O O . VAL A 1 96 ? -10.529 1.991 25.230 1.00 60.94 96 VAL A O 1
ATOM 759 N N . THR A 1 97 ? -10.796 3.712 23.842 1.00 63.25 97 THR A N 1
ATOM 760 C CA . THR A 1 97 ? -11.998 3.223 23.161 1.00 63.25 97 THR A CA 1
ATOM 761 C C . THR A 1 97 ? -11.727 1.956 22.347 1.00 63.25 97 THR A C 1
ATOM 763 O O . THR A 1 97 ? -12.533 1.031 22.357 1.00 63.25 97 THR A O 1
ATOM 766 N N . ASN A 1 98 ? -10.560 1.868 21.697 1.00 64.38 98 ASN A N 1
ATOM 767 C CA . ASN A 1 98 ? -10.143 0.643 21.005 1.00 64.38 98 ASN A CA 1
ATOM 768 C C . ASN A 1 98 ? -9.865 -0.506 21.984 1.00 64.38 98 ASN A C 1
ATOM 770 O O . ASN A 1 98 ? -10.205 -1.647 21.685 1.00 64.38 98 ASN A O 1
ATOM 774 N N . LEU A 1 99 ? -9.270 -0.221 23.147 1.00 67.94 99 LEU A N 1
ATOM 775 C CA . LEU A 1 99 ? -9.067 -1.226 24.194 1.00 67.94 99 LEU A CA 1
ATOM 776 C C . LEU A 1 99 ? -10.401 -1.703 24.778 1.00 67.94 99 LEU A C 1
ATOM 778 O O . LEU A 1 99 ? -10.596 -2.905 24.899 1.00 67.94 99 LEU A O 1
ATOM 782 N N . ILE A 1 100 ? -11.339 -0.791 25.052 1.00 73.50 100 ILE A N 1
ATOM 783 C CA . ILE A 1 100 ? -12.699 -1.122 25.509 1.00 73.50 100 ILE A CA 1
ATOM 784 C C . ILE A 1 100 ? -13.426 -2.009 24.491 1.00 73.50 100 ILE A C 1
ATOM 786 O O . ILE A 1 100 ? -14.055 -2.989 24.876 1.00 73.50 100 ILE A O 1
ATOM 790 N N . ALA A 1 101 ? -13.313 -1.708 23.192 1.00 72.06 101 ALA A N 1
ATOM 791 C CA . ALA A 1 101 ? -13.976 -2.492 22.152 1.00 72.06 101 ALA A CA 1
ATOM 792 C C . ALA A 1 101 ? -13.484 -3.946 22.085 1.00 72.06 101 ALA A C 1
ATOM 794 O O . ALA A 1 101 ? -14.255 -4.843 21.746 1.00 72.06 101 ALA A O 1
ATOM 795 N N . GLN A 1 102 ? -12.203 -4.167 22.391 1.00 73.94 102 GLN A N 1
ATOM 796 C CA . GLN A 1 102 ? -11.577 -5.491 22.421 1.00 73.94 102 GLN A CA 1
ATOM 797 C C . GLN A 1 102 ? -11.815 -6.212 23.751 1.00 73.94 102 GLN A C 1
ATOM 799 O O . GLN A 1 102 ? -12.027 -7.420 23.760 1.00 73.94 102 GLN A O 1
ATOM 804 N N . ALA A 1 103 ? -11.840 -5.477 24.863 1.00 66.00 103 ALA A N 1
ATOM 805 C CA . ALA A 1 103 ? -12.031 -6.000 26.213 1.00 66.00 103 ALA A CA 1
ATOM 806 C C . ALA A 1 103 ? -13.510 -6.294 26.543 1.00 66.00 103 ALA A C 1
ATOM 808 O O . ALA A 1 103 ? -13.998 -6.030 27.635 1.00 66.00 103 ALA A O 1
ATOM 809 N N . ALA A 1 104 ? -14.243 -6.770 25.548 1.00 66.56 104 ALA A N 1
ATOM 810 C CA . ALA A 1 104 ? -15.654 -7.132 25.598 1.00 66.56 104 ALA A CA 1
ATOM 811 C C . ALA A 1 104 ? -15.982 -8.229 24.569 1.00 66.56 104 ALA A C 1
ATOM 813 O O . ALA A 1 104 ? -17.145 -8.541 24.328 1.00 66.56 104 ALA A O 1
ATOM 814 N N . ALA A 1 105 ? -14.961 -8.778 23.903 1.00 63.03 105 ALA A N 1
ATOM 815 C CA . ALA A 1 105 ? -15.138 -9.748 22.840 1.00 63.03 105 ALA A CA 1
ATOM 816 C C . ALA A 1 105 ? -15.378 -11.147 23.431 1.00 63.03 105 ALA A C 1
ATOM 818 O O . ALA A 1 105 ? -14.429 -11.881 23.703 1.00 63.03 105 ALA A O 1
ATOM 819 N N . SER A 1 106 ? -16.644 -11.539 23.586 1.00 58.59 106 SER A N 1
ATOM 820 C CA . SER A 1 106 ? -17.020 -12.931 23.866 1.00 58.59 106 SER A CA 1
ATOM 821 C C . SER A 1 106 ? -16.825 -13.809 22.616 1.00 58.59 106 SER A C 1
ATOM 823 O O . SER A 1 106 ? -16.777 -13.317 21.483 1.00 58.59 106 SER A O 1
ATOM 825 N N . ALA A 1 107 ? -16.628 -15.122 22.794 1.00 49.81 107 ALA A N 1
ATOM 826 C CA . ALA A 1 107 ? -16.407 -16.050 21.683 1.00 49.81 107 ALA A CA 1
ATOM 827 C C . ALA A 1 107 ? -17.726 -16.393 20.947 1.00 49.81 107 ALA A C 1
ATOM 829 O O . ALA A 1 107 ? -18.685 -16.798 21.601 1.00 49.81 107 ALA A O 1
ATOM 830 N N . PRO A 1 108 ? -17.781 -16.359 19.595 1.00 56.94 108 PRO A N 1
ATOM 831 C CA . PRO A 1 108 ? -16.710 -15.997 18.665 1.00 56.94 108 PRO A CA 1
ATOM 832 C C . PRO A 1 108 ? -16.411 -14.495 18.708 1.00 56.94 108 PRO A C 1
ATOM 834 O O . PRO A 1 108 ? -17.333 -13.703 18.554 1.00 56.94 108 PRO A O 1
ATOM 837 N N . ALA A 1 109 ? -15.122 -14.150 18.868 1.00 61.88 109 ALA A N 1
ATOM 838 C CA . ALA A 1 109 ? -14.620 -12.807 19.173 1.00 61.88 109 ALA A CA 1
ATOM 839 C C . ALA A 1 109 ? -15.317 -11.720 18.348 1.00 61.88 109 ALA A C 1
ATOM 841 O O . ALA A 1 109 ? -14.943 -11.444 17.204 1.00 61.88 109 ALA A O 1
ATOM 842 N N . LYS A 1 110 ? -16.346 -11.119 18.943 1.00 69.88 110 LYS A N 1
ATOM 843 C CA . LYS A 1 110 ? -17.096 -10.016 18.362 1.00 69.88 110 LYS A CA 1
ATOM 844 C C . LYS A 1 110 ? -16.785 -8.773 19.188 1.00 69.88 110 LYS A C 1
ATOM 846 O O . LYS A 1 110 ? -17.363 -8.611 20.258 1.00 69.88 110 LYS A O 1
ATOM 851 N N . PRO A 1 111 ? -15.869 -7.907 18.720 1.00 74.19 111 PRO A N 1
ATOM 852 C CA . PRO A 1 111 ? -15.626 -6.632 19.373 1.00 74.19 111 PRO A CA 1
ATOM 853 C C . PRO A 1 111 ? -16.924 -5.830 19.483 1.00 74.19 111 PRO A C 1
ATOM 855 O O . PRO A 1 111 ? -17.808 -5.955 18.624 1.00 74.19 111 PRO A O 1
ATOM 858 N N . LEU A 1 112 ? -17.011 -4.963 20.494 1.00 78.19 112 LEU A N 1
ATOM 859 C CA . LEU A 1 112 ? -18.098 -3.987 20.563 1.00 78.19 112 LEU A CA 1
ATOM 860 C C . LEU A 1 112 ? -18.132 -3.145 19.289 1.00 78.19 112 LEU A C 1
ATOM 862 O O . LEU A 1 112 ? -17.102 -2.873 18.659 1.00 78.19 112 LEU A O 1
ATOM 866 N N . SER A 1 113 ? -19.329 -2.692 18.921 1.00 81.31 113 SER A N 1
ATOM 867 C CA . SER A 1 113 ? -19.443 -1.722 17.843 1.00 81.31 113 SER A CA 1
ATOM 868 C C . SER A 1 113 ? -18.717 -0.426 18.228 1.00 81.31 113 SER A C 1
ATOM 870 O O . SER A 1 113 ? -18.577 -0.092 19.405 1.00 81.31 113 SER A O 1
ATOM 872 N N . VAL A 1 114 ? -18.279 0.348 17.231 1.00 78.38 114 VAL A N 1
ATOM 873 C CA . VAL A 1 114 ? -17.650 1.661 17.473 1.00 78.38 114 VAL A CA 1
ATOM 874 C C . VAL A 1 114 ? -18.571 2.570 18.293 1.00 78.38 114 VAL A C 1
ATOM 876 O O . VAL A 1 114 ? -18.100 3.347 19.117 1.00 78.38 114 VAL A O 1
ATOM 879 N N . HIS A 1 115 ? -19.886 2.467 18.084 1.00 82.75 115 HIS A N 1
ATOM 880 C CA . HIS A 1 115 ? -20.869 3.228 18.843 1.00 82.75 115 HIS A CA 1
ATOM 881 C C . HIS A 1 115 ? -20.863 2.837 20.324 1.00 82.75 115 HIS A C 1
ATOM 883 O O . HIS A 1 115 ? -20.694 3.707 21.173 1.00 82.75 115 HIS A O 1
ATOM 889 N N . ASP A 1 116 ? -20.960 1.543 20.618 1.00 83.19 116 ASP A N 1
ATOM 890 C CA . ASP A 1 116 ? -21.008 1.029 21.989 1.00 83.19 116 ASP A CA 1
ATOM 891 C C . ASP A 1 116 ? -19.701 1.309 22.734 1.00 83.19 116 ASP A C 1
ATOM 893 O O . ASP A 1 116 ? -19.713 1.747 23.880 1.00 83.19 116 ASP A O 1
ATOM 897 N N . ALA A 1 117 ? -18.560 1.152 22.058 1.00 83.06 117 ALA A N 1
ATOM 898 C CA . ALA A 1 117 ? -17.258 1.473 22.628 1.00 83.06 117 ALA A CA 1
ATOM 899 C C . ALA A 1 117 ? -17.127 2.968 22.974 1.00 83.06 117 ALA A C 1
ATOM 901 O O . ALA A 1 117 ? -16.599 3.305 24.034 1.00 83.06 117 ALA A O 1
ATOM 902 N N . ASN A 1 118 ? -17.633 3.865 22.116 1.00 82.69 118 ASN A N 1
ATOM 903 C CA . ASN A 1 118 ? -17.672 5.303 22.407 1.00 82.69 118 ASN A CA 1
ATOM 904 C C . ASN A 1 118 ? -18.572 5.600 23.614 1.00 82.69 118 ASN A C 1
ATOM 906 O O . ASN A 1 118 ? -18.149 6.307 24.521 1.00 82.69 118 ASN A O 1
ATOM 910 N N . VAL A 1 119 ? -19.774 5.014 23.658 1.00 84.31 119 VAL A N 1
ATOM 911 C CA . VAL A 1 119 ? -20.719 5.181 24.773 1.00 84.31 119 VAL A CA 1
ATOM 912 C C . VAL A 1 119 ? -20.083 4.743 26.093 1.00 84.31 119 VAL A C 1
ATOM 914 O O . VAL A 1 119 ? -20.118 5.481 27.072 1.00 84.31 119 VAL A O 1
ATOM 917 N N . VAL A 1 120 ? -19.430 3.580 26.117 1.00 83.38 120 VAL A N 1
ATOM 918 C CA . VAL A 1 120 ? -18.716 3.083 27.302 1.00 83.38 120 VAL A CA 1
ATOM 919 C C . VAL A 1 120 ? -17.560 4.016 27.683 1.00 83.38 120 VAL A C 1
ATOM 921 O O . VAL A 1 120 ? -17.401 4.332 28.860 1.00 83.38 120 VAL A O 1
ATOM 924 N N . SER A 1 121 ? -16.797 4.518 26.707 1.00 82.75 121 SER A N 1
ATOM 925 C CA . SER A 1 121 ? -15.698 5.467 26.942 1.00 82.75 121 SER A CA 1
ATOM 926 C C . SER A 1 121 ? -16.159 6.832 27.473 1.00 82.75 121 SER A C 1
ATOM 928 O O . SER A 1 121 ? -15.354 7.527 28.089 1.00 82.75 121 SER A O 1
ATOM 930 N N . ASP A 1 122 ? -17.411 7.226 27.234 1.00 83.19 122 ASP A N 1
ATOM 931 C CA . ASP A 1 122 ? -17.996 8.457 27.782 1.00 83.19 122 ASP A CA 1
ATOM 932 C C . ASP A 1 122 ? -18.479 8.269 29.232 1.00 83.19 122 ASP A C 1
ATOM 934 O O . ASP A 1 122 ? -18.515 9.221 30.013 1.00 83.19 122 ASP A O 1
ATOM 938 N N . ILE A 1 123 ? -18.861 7.042 29.602 1.00 84.00 123 ILE A N 1
ATOM 939 C CA . ILE A 1 123 ? -19.399 6.706 30.930 1.00 84.00 123 ILE A CA 1
ATOM 940 C C . ILE A 1 123 ? -18.283 6.386 31.921 1.00 84.00 123 ILE A C 1
ATOM 942 O O . ILE A 1 123 ? -18.389 6.742 33.096 1.00 84.00 123 ILE A O 1
ATOM 946 N N . PHE A 1 124 ? -17.244 5.693 31.457 1.00 82.38 124 PHE A N 1
ATOM 947 C CA . PHE A 1 124 ? -16.128 5.245 32.277 1.00 82.38 124 PHE A CA 1
ATOM 948 C C . PHE A 1 124 ? -14.870 5.999 31.880 1.00 82.38 124 PHE A C 1
ATOM 950 O O . PHE A 1 124 ? -14.412 5.954 30.741 1.00 82.38 124 PHE A O 1
ATOM 957 N N . SER A 1 125 ? -14.283 6.680 32.856 1.00 77.88 125 SER A N 1
ATOM 958 C CA . SER A 1 125 ? -13.112 7.533 32.65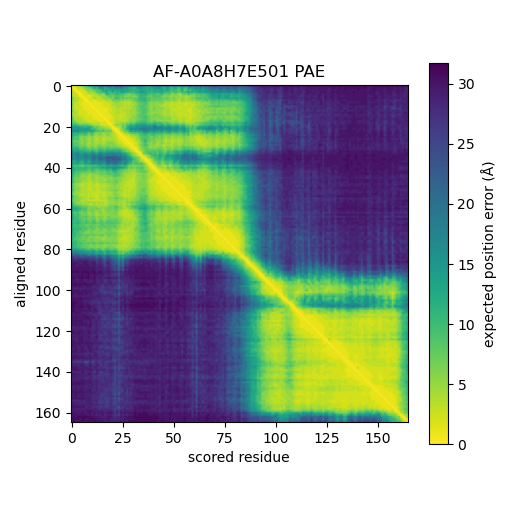6 1.00 77.88 125 SER A CA 1
ATOM 959 C C . SER A 1 125 ? -11.814 6.744 32.450 1.00 77.88 125 SER A C 1
ATOM 961 O O . SER A 1 125 ? -10.796 7.305 32.038 1.00 77.88 125 SER A O 1
ATOM 963 N N . SER A 1 126 ? -11.830 5.440 32.742 1.00 78.88 126 SER A N 1
ATOM 964 C CA . SER A 1 126 ? -10.693 4.538 32.582 1.00 78.88 126 SER A CA 1
ATOM 965 C C . SER A 1 126 ? -11.132 3.087 32.377 1.00 78.88 126 SER A C 1
ATOM 967 O O . SER A 1 126 ? -12.235 2.696 32.756 1.00 78.88 126 SER A O 1
ATOM 969 N N . LEU A 1 127 ? -10.225 2.267 31.833 1.00 80.19 127 LEU A N 1
ATOM 970 C CA . LEU A 1 127 ? -10.433 0.822 31.692 1.00 80.19 127 LEU A CA 1
ATOM 971 C C . LEU A 1 127 ? -10.613 0.127 33.053 1.00 80.19 127 LEU A C 1
ATOM 973 O O . LEU A 1 127 ? -11.385 -0.817 33.151 1.00 80.19 127 LEU A O 1
ATOM 977 N N . GLN A 1 128 ? -9.942 0.616 34.101 1.00 81.25 128 GLN A N 1
ATOM 978 C CA . GLN A 1 128 ? -10.101 0.094 35.459 1.00 81.25 128 GLN A CA 1
ATOM 979 C C . GLN A 1 128 ? -11.514 0.352 35.995 1.00 81.25 128 GLN A C 1
ATOM 981 O O . GLN A 1 128 ? -12.134 -0.548 36.543 1.00 81.25 128 GLN A O 1
ATOM 986 N N . GLU A 1 129 ? -12.047 1.561 35.807 1.00 82.62 129 GLU A N 1
ATOM 987 C CA . GLU A 1 129 ? -13.415 1.885 36.233 1.00 82.62 129 GLU A CA 1
ATOM 988 C C . GLU A 1 129 ? -14.455 1.041 35.478 1.00 82.62 129 GLU A C 1
ATOM 990 O O . GLU A 1 129 ? -15.451 0.609 36.058 1.00 82.62 129 GLU A O 1
ATOM 995 N N . PHE A 1 130 ? -14.208 0.780 34.191 1.00 84.88 130 PHE A N 1
ATOM 996 C CA . PHE A 1 130 ? -15.034 -0.110 33.380 1.00 84.88 130 PHE A CA 1
ATOM 997 C C . PHE A 1 130 ? -14.987 -1.560 33.885 1.00 84.88 130 PHE A C 1
ATOM 999 O O . PHE A 1 130 ? -16.036 -2.173 34.064 1.00 84.88 130 PHE A O 1
ATOM 1006 N N . GLU A 1 131 ? -13.800 -2.084 34.189 1.00 85.38 131 GLU A N 1
ATOM 1007 C CA . GLU A 1 131 ? -13.617 -3.422 34.767 1.00 85.38 131 GLU A CA 1
ATOM 1008 C C . GLU A 1 131 ? -14.276 -3.558 36.151 1.00 85.38 131 GLU A C 1
ATOM 1010 O O . GLU A 1 131 ? -14.985 -4.524 36.425 1.00 85.38 131 GLU A O 1
ATOM 1015 N N . GLU A 1 132 ? -14.153 -2.554 37.018 1.00 85.69 132 GLU A N 1
ATOM 1016 C CA . GLU A 1 132 ? -14.831 -2.565 38.317 1.00 85.69 132 GLU A CA 1
ATOM 1017 C C . GLU A 1 132 ? -16.361 -2.528 38.143 1.00 85.69 132 GLU A C 1
ATOM 1019 O O . GLU A 1 132 ? -17.121 -3.137 38.911 1.00 85.69 132 GLU A O 1
ATOM 1024 N N . ALA A 1 133 ? -16.844 -1.851 37.098 1.00 86.00 133 ALA A N 1
ATOM 1025 C CA . ALA A 1 133 ? -18.259 -1.799 36.770 1.00 86.00 133 ALA A CA 1
ATOM 1026 C C . ALA A 1 133 ? -18.812 -3.140 36.265 1.00 86.00 133 ALA A C 1
ATOM 1028 O O . ALA A 1 133 ? -19.980 -3.434 36.527 1.00 86.00 133 ALA A O 1
ATOM 1029 N N . THR A 1 134 ? -18.000 -3.991 35.633 1.00 87.44 134 THR A N 1
ATOM 1030 C CA . THR A 1 134 ? -18.420 -5.355 35.264 1.00 87.44 134 THR A CA 1
ATOM 1031 C C . THR A 1 134 ? -18.500 -6.302 36.465 1.00 87.44 134 THR A C 1
ATOM 1033 O O . THR A 1 134 ? -19.024 -7.406 36.337 1.00 87.44 134 THR A O 1
ATOM 1036 N N . ARG A 1 135 ? -18.073 -5.875 37.664 1.00 85.50 135 ARG A N 1
ATOM 1037 C CA . ARG A 1 135 ? -18.097 -6.685 38.901 1.00 85.50 135 ARG A CA 1
ATOM 1038 C C . ARG A 1 135 ? -19.114 -6.243 39.948 1.00 85.50 135 ARG A C 1
ATOM 1040 O O . ARG A 1 135 ? -19.346 -6.959 40.922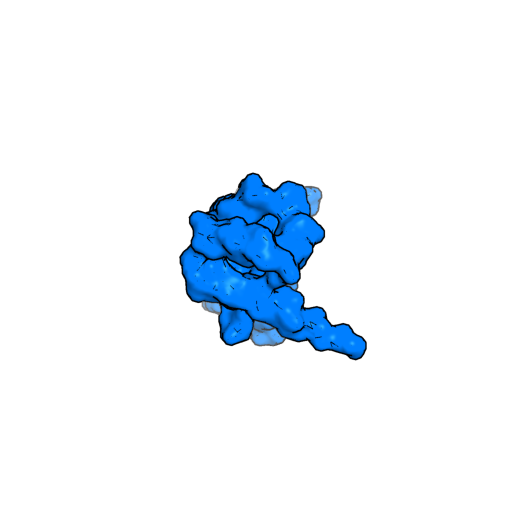 1.00 85.50 135 ARG A O 1
ATOM 1047 N N . THR A 1 136 ? -19.713 -5.066 39.796 1.00 87.19 136 THR A N 1
ATOM 1048 C CA . THR A 1 136 ? -20.617 -4.491 40.803 1.00 87.19 136 THR A CA 1
ATOM 1049 C C . T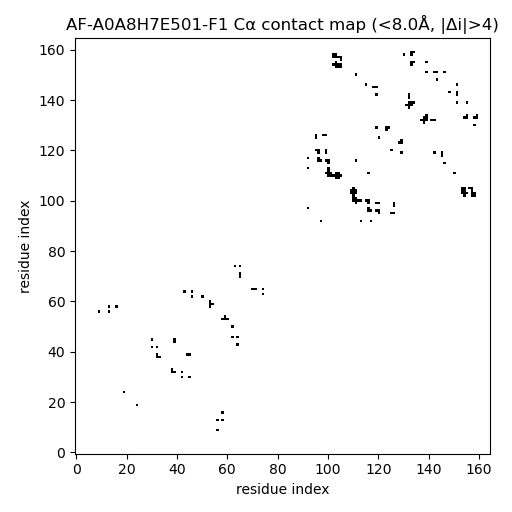HR A 1 136 ? -22.049 -4.418 40.289 1.00 87.19 136 THR A C 1
ATOM 1051 O O . THR A 1 136 ? -22.285 -4.063 39.141 1.00 87.19 136 THR A O 1
ATOM 1054 N N . GLN A 1 137 ? -23.042 -4.656 41.157 1.00 86.50 137 GLN A N 1
ATOM 1055 C CA . GLN A 1 137 ? -24.462 -4.519 40.781 1.00 86.50 137 GLN A CA 1
ATOM 1056 C C . GLN A 1 137 ? -24.799 -3.110 40.266 1.00 86.50 137 GLN A C 1
ATOM 1058 O O . GLN A 1 137 ? -25.613 -2.944 39.359 1.00 86.50 137 GLN A O 1
ATOM 1063 N N . GLN A 1 138 ? -24.159 -2.084 40.836 1.00 86.38 138 GLN A N 1
ATOM 1064 C CA . GLN A 1 138 ? -24.321 -0.703 40.389 1.00 86.38 138 GLN A CA 1
ATOM 1065 C C . GLN A 1 138 ? -23.693 -0.472 39.007 1.00 86.38 138 GLN A C 1
ATOM 1067 O O . GLN A 1 138 ? -24.269 0.248 38.193 1.00 86.38 138 GLN A O 1
ATOM 1072 N N . GLY A 1 139 ? -22.534 -1.075 38.732 1.00 85.62 139 GLY A N 1
ATOM 1073 C CA . GLY A 1 139 ? -21.889 -1.022 37.425 1.00 85.62 139 GLY A CA 1
ATOM 1074 C C . GLY A 1 139 ? -22.670 -1.781 36.353 1.00 85.62 139 GLY A C 1
ATOM 1075 O O . GLY A 1 139 ? -22.916 -1.227 35.285 1.00 85.62 139 GLY A O 1
ATOM 1076 N N . HIS A 1 140 ? -23.196 -2.966 36.676 1.00 89.31 140 HIS A N 1
ATOM 1077 C CA . HIS A 1 140 ? -24.114 -3.716 35.810 1.00 89.31 140 HIS A CA 1
ATOM 1078 C C . HIS A 1 140 ? -25.334 -2.881 35.434 1.00 89.31 140 HIS A C 1
ATOM 1080 O O . HIS A 1 140 ? -25.672 -2.769 34.260 1.00 89.31 140 HIS A O 1
ATOM 1086 N N . ALA A 1 141 ? -25.967 -2.228 36.414 1.00 89.75 141 ALA A N 1
ATOM 1087 C CA . ALA A 1 141 ? -27.103 -1.348 36.157 1.00 89.75 141 ALA A CA 1
ATOM 1088 C C . ALA A 1 141 ? -26.745 -0.186 35.216 1.00 89.75 141 ALA A C 1
ATOM 1090 O O . ALA A 1 141 ? -27.566 0.188 34.383 1.00 89.75 141 ALA A O 1
ATOM 1091 N N . LYS A 1 142 ? -25.528 0.372 35.311 1.00 88.12 142 LYS A N 1
ATOM 1092 C CA . LYS A 1 142 ? -25.050 1.367 34.341 1.00 88.12 142 LYS A CA 1
ATOM 1093 C C . LYS A 1 142 ? -24.924 0.747 32.949 1.00 88.12 142 LYS A C 1
ATOM 1095 O O . LYS A 1 142 ? -25.484 1.304 32.017 1.00 88.12 142 LYS A O 1
ATOM 1100 N N . LEU A 1 143 ? -24.269 -0.403 32.804 1.00 88.12 143 LEU A N 1
ATOM 1101 C CA . LEU A 1 143 ? -24.094 -1.064 31.505 1.00 88.12 143 LEU A CA 1
ATOM 1102 C C . LEU A 1 143 ? -25.438 -1.356 30.822 1.00 88.12 143 LEU A C 1
ATOM 1104 O O . LEU A 1 143 ? -25.621 -0.978 29.670 1.00 88.12 143 LEU A O 1
ATOM 1108 N N . TYR A 1 144 ? -26.419 -1.893 31.553 1.00 91.38 144 TYR A N 1
ATOM 1109 C CA . TYR A 1 144 ? -27.768 -2.156 31.029 1.00 91.38 144 TYR A CA 1
ATOM 1110 C C . TYR A 1 144 ? -28.561 -0.904 30.623 1.00 91.38 144 TYR A C 1
ATOM 1112 O O . TYR A 1 144 ? -29.543 -1.023 29.894 1.00 91.38 144 TYR A O 1
ATOM 1120 N N . ASN A 1 145 ? -28.187 0.285 31.107 1.00 90.81 145 ASN A N 1
ATOM 1121 C CA . ASN A 1 145 ? -28.845 1.535 30.717 1.00 90.81 145 ASN A CA 1
ATOM 1122 C C . ASN A 1 145 ? -28.317 2.096 29.391 1.00 90.81 145 ASN A C 1
ATOM 1124 O O . ASN A 1 145 ? -28.998 2.915 28.775 1.00 90.81 145 ASN A O 1
ATOM 1128 N N . PHE A 1 146 ? -27.107 1.708 28.987 1.00 86.50 146 PHE A N 1
ATOM 1129 C CA . PHE A 1 146 ? -26.394 2.323 27.866 1.00 86.50 146 PHE A CA 1
ATOM 1130 C C . PHE A 1 146 ? -26.079 1.351 26.729 1.00 86.50 146 PHE A C 1
ATOM 1132 O O . PHE A 1 146 ? -25.942 1.786 25.590 1.00 86.50 146 PHE A O 1
ATOM 1139 N N . LEU A 1 147 ? -26.004 0.057 27.028 1.00 86.81 147 LEU A N 1
ATOM 114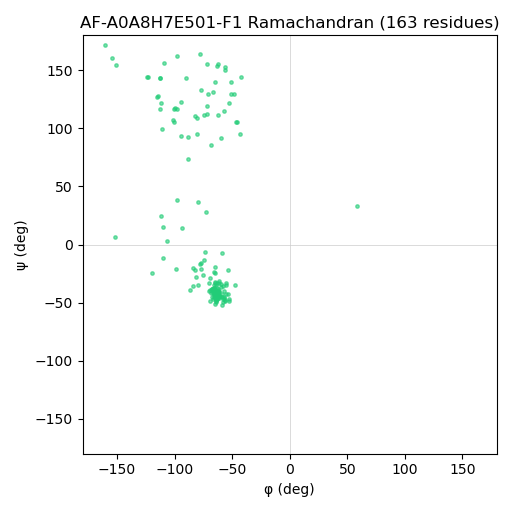0 C CA . LEU A 1 147 ? -25.868 -1.022 26.060 1.00 86.81 147 LEU A CA 1
ATOM 1141 C C . LEU A 1 147 ? -27.176 -1.808 25.989 1.00 86.81 147 LEU A C 1
ATOM 1143 O O . LEU A 1 147 ? -27.958 -1.839 26.944 1.00 86.81 147 LEU A O 1
ATOM 1147 N N . ASP A 1 148 ? -27.416 -2.478 24.866 1.00 87.81 148 ASP A N 1
ATOM 1148 C CA . ASP A 1 148 ? -28.478 -3.473 24.822 1.00 87.81 148 ASP A CA 1
ATOM 1149 C C . ASP A 1 148 ? -28.170 -4.630 25.786 1.00 87.81 148 ASP A C 1
ATOM 1151 O O . ASP A 1 148 ? -27.015 -4.914 26.108 1.00 87.81 148 ASP A O 1
ATOM 1155 N N . ARG A 1 149 ? -29.222 -5.302 26.265 1.00 85.81 149 ARG A N 1
ATOM 1156 C CA . ARG A 1 149 ? -29.085 -6.333 27.301 1.00 85.81 149 ARG A CA 1
ATOM 1157 C C . ARG A 1 149 ? -28.132 -7.458 26.889 1.00 85.81 149 ARG A C 1
ATOM 1159 O O . ARG A 1 149 ? -27.356 -7.890 27.729 1.00 85.81 149 ARG A O 1
ATOM 1166 N N . THR A 1 150 ? -28.176 -7.890 25.629 1.00 85.06 150 THR A N 1
ATOM 1167 C CA . THR A 1 150 ? -27.315 -8.969 25.129 1.00 85.06 150 THR A CA 1
ATOM 1168 C C . THR A 1 150 ? -25.846 -8.561 25.118 1.00 85.06 150 THR A C 1
ATOM 1170 O O . THR A 1 150 ? -25.014 -9.274 25.662 1.00 85.06 150 THR A O 1
ATOM 1173 N N . THR A 1 151 ? -25.532 -7.371 24.609 1.00 83.12 151 THR A N 1
ATOM 1174 C CA . THR A 1 151 ? -24.165 -6.840 24.597 1.00 83.12 151 THR A CA 1
ATOM 1175 C C . THR A 1 151 ? -23.644 -6.563 26.011 1.00 83.12 151 THR A C 1
ATOM 1177 O O . THR A 1 151 ? -22.473 -6.795 26.295 1.00 83.12 151 THR A O 1
ATOM 1180 N N . ALA A 1 152 ? -24.496 -6.083 26.922 1.00 87.06 152 ALA A N 1
ATOM 1181 C CA . ALA A 1 152 ? -24.122 -5.877 28.320 1.00 87.06 152 ALA A CA 1
ATOM 1182 C C . ALA A 1 152 ? -23.791 -7.199 29.035 1.00 87.06 152 ALA A C 1
ATOM 1184 O O . ALA A 1 152 ? -22.829 -7.243 29.798 1.00 87.06 152 ALA A O 1
ATOM 1185 N N . GLU A 1 153 ? -24.567 -8.257 28.782 1.00 86.62 153 GLU A N 1
ATOM 1186 C CA . GLU A 1 153 ? -24.305 -9.608 29.296 1.00 86.62 153 GLU A CA 1
ATOM 1187 C C . GLU A 1 153 ? -22.987 -10.159 28.732 1.00 86.62 153 GLU A C 1
ATOM 1189 O O . GLU A 1 153 ? -22.124 -10.537 29.517 1.00 86.62 153 GLU A O 1
ATOM 1194 N N . ASP A 1 154 ? -22.763 -10.069 27.415 1.00 83.00 154 ASP A N 1
ATOM 1195 C CA . ASP A 1 154 ? -21.507 -10.489 26.766 1.00 83.00 154 ASP A CA 1
ATOM 1196 C C . ASP A 1 154 ? -20.267 -9.801 27.371 1.00 83.00 154 ASP A C 1
ATOM 1198 O O . ASP A 1 154 ? -19.240 -10.438 27.613 1.00 83.00 154 ASP A O 1
ATOM 1202 N N . VAL A 1 155 ? -20.363 -8.494 27.641 1.00 83.31 155 VAL A N 1
ATOM 1203 C CA . VAL A 1 155 ? -19.300 -7.711 28.289 1.00 83.31 155 VAL A CA 1
ATOM 1204 C C . VAL A 1 155 ? -19.050 -8.206 29.711 1.00 83.31 155 VAL A C 1
ATOM 1206 O O . VAL A 1 155 ? -17.901 -8.385 30.106 1.00 83.31 155 VAL A O 1
ATOM 1209 N N . ILE A 1 156 ? -20.106 -8.395 30.504 1.00 85.62 156 ILE A N 1
ATOM 1210 C CA . ILE A 1 156 ? -19.981 -8.838 31.897 1.00 85.62 156 ILE A CA 1
ATOM 1211 C C . ILE A 1 156 ? -19.369 -10.242 31.951 1.00 85.62 156 ILE A C 1
ATOM 1213 O O . ILE A 1 156 ? -18.456 -10.469 32.746 1.00 85.62 156 ILE A O 1
ATOM 1217 N N . ASP A 1 157 ? -19.820 -11.140 31.080 1.00 82.56 157 ASP A N 1
ATOM 1218 C CA . ASP A 1 157 ? -19.349 -12.520 31.004 1.00 82.56 157 ASP A CA 1
ATOM 1219 C C . ASP A 1 157 ? -17.884 -12.590 30.551 1.00 82.56 157 ASP A C 1
ATOM 1221 O O . ASP A 1 157 ? -17.096 -13.308 31.162 1.00 82.56 157 ASP A O 1
ATOM 1225 N N . PHE A 1 158 ? -17.470 -11.770 29.575 1.00 81.69 158 PHE A N 1
ATOM 1226 C CA . PHE A 1 158 ? -16.064 -11.664 29.160 1.00 81.69 158 PHE A CA 1
ATOM 1227 C C . PHE A 1 158 ? -15.128 -11.386 30.351 1.00 81.69 158 PHE A C 1
ATOM 1229 O O . PHE A 1 158 ? -14.127 -12.076 30.543 1.00 81.69 158 PHE A O 1
ATOM 1236 N N . TRP A 1 159 ? -15.476 -10.407 31.191 1.00 79.19 159 TRP A N 1
ATOM 1237 C CA . TRP A 1 159 ? -14.674 -10.048 32.366 1.00 79.19 159 TRP A CA 1
ATOM 1238 C C . TRP A 1 159 ? -14.846 -11.006 33.554 1.00 79.19 159 TRP A C 1
ATOM 1240 O O . TRP A 1 159 ? -14.024 -10.991 34.477 1.00 79.19 159 TRP A O 1
ATOM 1250 N N . ALA A 1 160 ? -15.899 -11.825 33.558 1.00 74.44 160 ALA A N 1
ATOM 1251 C CA . ALA A 1 160 ? -16.093 -12.892 34.533 1.00 74.44 160 ALA A CA 1
ATOM 1252 C C . ALA A 1 160 ? -15.268 -14.146 34.190 1.00 74.44 160 ALA A C 1
ATOM 1254 O O . ALA A 1 160 ? -14.752 -14.791 35.105 1.00 74.44 160 ALA A O 1
ATOM 1255 N N . ASP A 1 161 ? -15.102 -14.455 32.899 1.00 62.50 161 ASP A N 1
ATOM 1256 C CA . ASP A 1 161 ? -14.409 -15.649 32.398 1.00 62.50 161 ASP A CA 1
ATOM 1257 C C . ASP A 1 161 ? -12.877 -15.496 32.309 1.00 62.50 161 ASP A C 1
ATOM 1259 O O . ASP A 1 161 ? -12.161 -16.499 32.326 1.00 62.50 161 ASP A O 1
ATOM 1263 N N . GLU A 1 162 ? -12.330 -14.274 32.280 1.00 55.31 162 GLU A N 1
ATOM 1264 C CA . GLU A 1 162 ? -10.878 -14.011 32.182 1.00 55.31 162 GLU A CA 1
ATOM 1265 C C . GLU A 1 162 ? -10.059 -14.312 33.469 1.00 55.31 162 GLU A C 1
ATOM 1267 O O . GLU A 1 162 ? -8.982 -13.757 33.695 1.00 55.31 162 GLU A O 1
ATOM 1272 N N . TRP A 1 163 ? -10.511 -15.251 34.309 1.00 50.41 163 TRP A N 1
ATOM 1273 C CA . TRP A 1 163 ? -9.719 -15.816 35.408 1.00 50.41 163 TRP A CA 1
ATOM 1274 C C . TRP A 1 163 ? -9.015 -17.108 34.974 1.00 50.41 163 TRP A C 1
ATOM 1276 O O . TRP A 1 163 ? -9.535 -18.213 35.138 1.00 50.41 163 TRP A O 1
ATOM 1286 N N . VAL A 1 164 ? -7.769 -16.989 34.510 1.00 37.69 164 VAL A N 1
ATOM 1287 C CA . VAL A 1 164 ? -6.781 -18.051 34.752 1.00 37.69 164 VAL A CA 1
ATOM 1288 C C . VAL A 1 164 ? -6.223 -17.810 36.154 1.00 37.69 164 VAL A C 1
ATOM 1290 O O . VAL A 1 164 ? -5.556 -16.803 36.387 1.00 37.69 164 VAL A O 1
ATOM 1293 N N . VAL A 1 165 ? -6.554 -18.705 37.089 1.00 38.25 165 VAL A N 1
ATOM 1294 C CA . VAL A 1 165 ? -5.926 -18.798 38.422 1.00 38.25 165 VAL A CA 1
ATOM 1295 C C . VAL A 1 165 ? -4.429 -19.066 38.291 1.00 38.25 165 VAL A C 1
ATOM 1297 O O . VAL A 1 165 ? -4.067 -19.933 37.461 1.00 38.25 165 VAL A O 1
#

Foldseek 3Di:
DVVVVLVVVLVVVLVVCVVQVPDDDDDDDDQDQDPDPPGDPDVVSVQVVVVVSCVVSVHPDDDQDDPDPVCVVVSVVVVVVVPPDPPPPPPPDDPQLVVQQQLLQDPVGGGDDSQLSVQLVVVAVGPVSLLVLLVDPVSLVVLVVRDPPVSSVSNSVSSVPPDPD

Sequence (165 aa):
MVEAELSDTKARIQHFVAVKKEQHHVITLILKVEHDEHSFSNGLEGFTHLQTLLFEINISCPVLPVPDVSSLSTMLKEYLNGIQPATPPEYRAPVVTNLIAQAAASAPAKPLSVHDANVVSDIFSSLQEFEEATRTQQGHAKLYNFLDRTTAEDVIDFWADEWVV

Radius of gyration: 29.08 Å; Cα contacts (8 Å, |Δi|>4): 106; chains: 1; bounding box: 55×30×73 Å